Protein AF-A0A0R2CEN4-F1 (afdb_monomer)

Mean predicted aligned error: 5.45 Å

Radius of gyration: 13.84 Å; Cα contacts (8 Å, |Δi|>4): 148; chains: 1; bounding box: 32×33×38 Å

pLDDT: mean 87.41, std 13.91, range [38.78, 97.75]

Organism: NCBI:txid1133569

Sequence (102 aa):
MMKENQPPQLLVCLSNSASNRQTLRLAADLAAGRQAKLSGIYISQSSTLVNDPGLLANFRLAEDLGMKITILYGTDRVHLLSEYAKQKKITTLIYERGYLKG

Secondary structure (DSSP, 8-state):
-----PPPEEEEE--S-TTHHHHHHHHHHHHHHTT-EEEEEEEESSSSPP--HHHHHHHHHHHHTTPEEEEEE-S-HHHHHHHHHHHTT-SEEE--SS----

Structure (mmCIF, N/CA/C/O backbone):
data_AF-A0A0R2CEN4-F1
#
_entry.id   AF-A0A0R2CEN4-F1
#
loop_
_atom_site.group_PDB
_atom_site.id
_atom_site.type_symbol
_atom_site.label_atom_id
_atom_site.label_alt_id
_atom_site.label_comp_id
_atom_site.label_asym_id
_atom_site.label_entity_id
_atom_site.label_seq_id
_atom_site.pdbx_PDB_ins_code
_atom_site.Cartn_x
_atom_site.Cartn_y
_atom_site.Cartn_z
_atom_site.occupancy
_atom_site.B_iso_or_equiv
_atom_site.auth_seq_id
_atom_site.auth_comp_id
_atom_site.auth_asym_id
_atom_site.auth_atom_id
_atom_site.pdbx_PDB_model_num
ATOM 1 N N . MET A 1 1 ? -14.725 22.171 21.614 1.00 41.69 1 MET A N 1
ATOM 2 C CA . MET A 1 1 ? -14.774 21.579 20.259 1.00 41.69 1 MET A CA 1
ATOM 3 C C . MET A 1 1 ? -14.264 20.147 20.359 1.00 41.69 1 MET A C 1
ATOM 5 O O . MET A 1 1 ? -13.064 19.959 20.524 1.00 41.69 1 MET A O 1
ATOM 9 N N . MET A 1 2 ? -15.147 19.147 20.386 1.00 44.97 2 MET A N 1
ATOM 10 C CA . MET A 1 2 ? -14.716 17.746 20.426 1.00 44.97 2 MET A CA 1
ATOM 11 C C . MET A 1 2 ? -14.081 17.428 19.069 1.00 44.97 2 MET A C 1
ATOM 13 O O . MET A 1 2 ? -14.764 17.491 18.051 1.00 44.97 2 MET A O 1
ATOM 17 N N . LYS A 1 3 ? -12.764 17.189 19.027 1.00 54.84 3 LYS A N 1
ATOM 18 C CA . LYS A 1 3 ? -12.127 16.647 17.823 1.00 54.84 3 LYS A CA 1
ATOM 19 C C . LYS A 1 3 ? -12.750 15.278 17.606 1.00 54.84 3 LYS A C 1
ATOM 21 O O . LYS A 1 3 ? -12.554 14.390 18.429 1.00 54.84 3 LYS A O 1
ATOM 26 N N . GLU A 1 4 ? -13.526 15.140 16.541 1.00 56.59 4 GLU A N 1
ATOM 27 C CA . GLU A 1 4 ? -13.994 13.841 16.087 1.00 56.59 4 GLU A CA 1
ATOM 28 C C . GLU A 1 4 ? -12.770 12.935 15.942 1.00 56.59 4 GLU A C 1
ATOM 30 O O . GLU A 1 4 ? -11.847 13.234 15.176 1.00 56.59 4 GLU A O 1
ATOM 35 N N . ASN A 1 5 ? -12.702 11.905 16.785 1.00 69.62 5 ASN A N 1
ATOM 36 C CA . ASN A 1 5 ? -11.518 11.074 16.920 1.00 69.62 5 ASN A CA 1
ATOM 37 C C . ASN A 1 5 ? -11.499 10.094 15.743 1.00 69.62 5 ASN A C 1
ATOM 39 O O . ASN A 1 5 ? -11.967 8.963 15.841 1.00 69.62 5 ASN A O 1
ATOM 43 N N . GLN A 1 6 ? -11.055 10.583 14.585 1.00 77.69 6 GLN A N 1
ATOM 44 C CA . GLN A 1 6 ? -10.924 9.780 13.376 1.00 77.69 6 GLN A CA 1
ATOM 45 C C . GLN A 1 6 ? -9.992 8.592 13.659 1.00 77.69 6 GLN A C 1
ATOM 47 O O . GLN A 1 6 ? -8.961 8.778 14.313 1.00 77.69 6 GLN A O 1
ATOM 52 N N . PRO A 1 7 ? -10.318 7.382 13.171 1.00 86.06 7 PRO A N 1
ATOM 53 C CA . PRO A 1 7 ? -9.474 6.218 13.396 1.00 86.06 7 PRO A CA 1
ATOM 54 C C . PRO A 1 7 ? -8.077 6.465 12.809 1.00 86.06 7 PRO A C 1
ATOM 56 O O . PRO A 1 7 ? -7.975 7.084 11.736 1.00 86.06 7 PRO A O 1
ATOM 59 N N . PRO A 1 8 ? -7.006 5.973 13.463 1.00 92.19 8 PRO A N 1
ATOM 60 C CA . PRO A 1 8 ? -5.651 6.074 12.938 1.00 92.19 8 PRO A CA 1
ATOM 6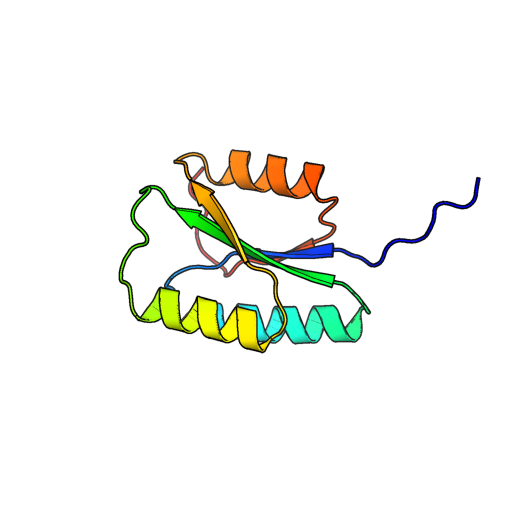1 C C . PRO A 1 8 ? -5.580 5.586 11.488 1.00 92.19 8 PRO A C 1
ATOM 63 O O . PRO A 1 8 ? -6.312 4.679 11.086 1.00 92.19 8 PRO A O 1
ATOM 66 N N . GLN A 1 9 ? -4.717 6.207 10.693 1.00 94.38 9 GLN A N 1
ATOM 67 C CA . GLN A 1 9 ? -4.543 5.881 9.280 1.00 94.38 9 GLN A CA 1
ATOM 68 C C . GLN A 1 9 ? -3.160 5.263 9.088 1.00 94.38 9 GLN A C 1
ATOM 70 O O . GLN A 1 9 ? -2.139 5.940 9.237 1.00 94.38 9 GLN A O 1
ATOM 75 N N . LEU A 1 10 ? -3.126 3.977 8.762 1.00 95.06 10 LEU A N 1
ATOM 76 C CA . LEU A 1 10 ? -1.915 3.267 8.377 1.00 95.06 10 LEU A CA 1
ATOM 77 C C . LEU A 1 10 ? -1.788 3.282 6.853 1.00 95.06 10 LEU A C 1
ATOM 79 O O . LEU A 1 10 ? -2.755 3.054 6.119 1.00 95.06 10 LEU A O 1
ATOM 83 N N . LEU A 1 11 ? -0.573 3.540 6.385 1.00 96.12 11 LEU A N 1
ATOM 84 C CA . LEU A 1 11 ? -0.210 3.490 4.976 1.00 96.12 11 LEU A CA 1
ATOM 85 C C . LEU A 1 11 ? 0.902 2.467 4.789 1.00 96.12 11 LEU A C 1
ATOM 87 O O . LEU A 1 11 ? 1.932 2.575 5.451 1.00 96.12 11 LEU A O 1
ATOM 91 N N . VAL A 1 12 ? 0.719 1.508 3.886 1.00 95.38 12 VAL A N 1
ATOM 92 C CA . VAL A 1 12 ? 1.759 0.542 3.524 1.00 95.38 12 VAL A CA 1
ATOM 93 C C . VAL A 1 12 ? 2.283 0.813 2.118 1.00 95.38 12 VAL A C 1
ATOM 95 O O . VAL A 1 12 ? 1.510 1.016 1.182 1.00 95.38 12 VAL A O 1
ATOM 98 N N . CYS A 1 13 ? 3.604 0.826 1.963 1.00 94.06 13 CYS A N 1
ATOM 99 C CA . CYS A 1 13 ? 4.248 0.924 0.658 1.00 94.06 13 CYS A CA 1
ATOM 100 C C . CYS A 1 13 ? 4.213 -0.434 -0.048 1.00 94.06 13 CYS A C 1
ATOM 102 O O . CYS A 1 13 ? 4.685 -1.426 0.507 1.00 94.06 13 CYS A O 1
ATOM 104 N N . LEU A 1 14 ? 3.707 -0.471 -1.278 1.00 93.69 14 LEU A N 1
ATOM 105 C CA . LEU A 1 14 ? 3.763 -1.641 -2.146 1.00 93.69 14 LEU A CA 1
ATOM 106 C C . LEU A 1 14 ? 5.031 -1.608 -3.000 1.00 93.69 14 LEU A C 1
ATOM 108 O O . LEU A 1 14 ? 5.505 -0.548 -3.423 1.00 93.69 14 LEU A O 1
ATOM 112 N N . SER A 1 15 ? 5.565 -2.791 -3.273 1.00 91.56 15 SER A N 1
ATOM 113 C CA . SER A 1 15 ? 6.697 -3.008 -4.171 1.00 91.56 15 SER A CA 1
ATOM 114 C C . SER A 1 15 ? 6.549 -4.364 -4.863 1.00 91.56 15 SER A C 1
ATOM 116 O O . SER A 1 15 ? 5.645 -5.132 -4.542 1.00 91.56 15 SER A O 1
ATOM 118 N N . ASN A 1 16 ? 7.431 -4.682 -5.810 1.00 90.12 16 ASN A N 1
ATOM 119 C CA . ASN A 1 16 ? 7.507 -6.022 -6.396 1.00 90.12 16 ASN A CA 1
ATOM 120 C C . ASN A 1 16 ? 8.286 -7.021 -5.517 1.00 90.12 16 ASN A C 1
ATOM 122 O O . ASN A 1 16 ? 8.461 -8.178 -5.899 1.00 90.12 16 ASN A O 1
ATOM 126 N N . SER A 1 17 ? 8.752 -6.606 -4.333 1.00 90.12 17 SER A N 1
ATOM 127 C CA . SER A 1 17 ? 9.510 -7.479 -3.443 1.00 90.12 17 SER A CA 1
ATOM 128 C C . SER A 1 17 ? 8.648 -8.629 -2.923 1.00 90.12 17 SER A C 1
ATOM 130 O O . SER A 1 17 ? 7.517 -8.441 -2.469 1.00 90.12 17 SER A O 1
ATOM 132 N N . ALA A 1 18 ? 9.220 -9.834 -2.890 1.00 88.12 18 ALA A N 1
ATOM 133 C CA . ALA A 1 18 ? 8.583 -10.987 -2.262 1.00 88.12 18 ALA A CA 1
ATOM 134 C C . ALA A 1 18 ? 8.345 -10.777 -0.755 1.00 88.12 18 ALA A C 1
ATOM 136 O O . ALA A 1 18 ? 7.355 -11.283 -0.220 1.00 88.12 18 ALA A O 1
ATOM 137 N N . SER A 1 19 ? 9.214 -10.010 -0.082 1.00 90.12 19 SER A N 1
ATOM 138 C CA . SER A 1 19 ? 9.066 -9.685 1.343 1.00 90.12 19 SER A CA 1
ATOM 139 C C . SER A 1 19 ? 7.897 -8.736 1.618 1.00 90.12 19 SER A C 1
ATOM 141 O O . SER A 1 19 ? 7.339 -8.780 2.716 1.00 90.12 19 SER A O 1
ATOM 143 N N . ASN A 1 20 ? 7.455 -7.957 0.620 1.00 93.44 20 ASN A N 1
ATOM 144 C CA . ASN A 1 20 ? 6.323 -7.044 0.765 1.00 93.44 20 ASN A CA 1
ATOM 145 C C . ASN A 1 20 ? 5.047 -7.800 1.160 1.00 93.44 20 ASN A C 1
ATOM 147 O O . ASN A 1 20 ? 4.286 -7.312 1.986 1.00 93.44 20 ASN A O 1
ATOM 151 N N . ARG A 1 21 ? 4.860 -9.053 0.710 1.00 94.25 21 ARG A N 1
ATOM 152 C CA . ARG A 1 21 ? 3.731 -9.903 1.144 1.00 94.25 21 ARG A CA 1
ATOM 153 C C . ARG A 1 21 ? 3.650 -10.072 2.656 1.00 94.25 21 ARG A C 1
ATOM 155 O O . ARG A 1 21 ? 2.556 -10.056 3.215 1.00 94.25 21 ARG A O 1
ATOM 162 N N . GLN A 1 22 ? 4.791 -10.264 3.316 1.00 93.62 22 GLN A N 1
ATOM 163 C CA . GLN A 1 22 ? 4.832 -10.395 4.769 1.00 93.62 22 GLN A CA 1
ATOM 164 C C . GLN A 1 22 ? 4.518 -9.051 5.432 1.00 93.62 22 GLN A C 1
ATOM 166 O O . GLN A 1 22 ? 3.730 -9.004 6.372 1.00 93.62 22 GLN A O 1
ATOM 171 N N . THR A 1 23 ? 5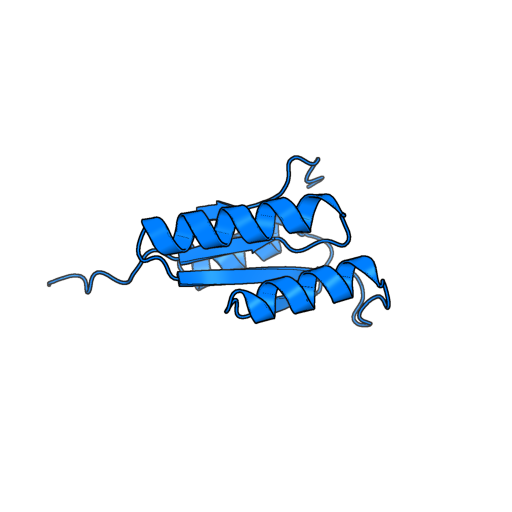.066 -7.956 4.902 1.00 95.12 23 THR A N 1
ATOM 172 C CA . THR A 1 23 ? 4.769 -6.596 5.365 1.00 95.12 23 THR A CA 1
ATOM 173 C C . THR A 1 23 ? 3.282 -6.249 5.238 1.00 95.12 23 THR A C 1
ATOM 175 O O . THR A 1 23 ? 2.724 -5.691 6.178 1.00 95.12 23 THR A O 1
ATOM 178 N N . LEU A 1 24 ? 2.620 -6.624 4.138 1.00 96.38 24 LEU A N 1
ATOM 179 C CA . LEU A 1 24 ? 1.183 -6.410 3.925 1.00 96.38 24 LEU A CA 1
ATOM 180 C C . LEU A 1 24 ? 0.335 -7.130 4.981 1.00 96.38 24 LEU A C 1
ATOM 182 O O . LEU A 1 24 ? -0.559 -6.522 5.566 1.00 96.38 24 LEU A O 1
ATOM 186 N N . ARG A 1 25 ? 0.645 -8.401 5.270 1.00 96.44 25 ARG A N 1
ATOM 187 C CA . ARG A 1 25 ? -0.070 -9.189 6.291 1.00 96.44 25 ARG A CA 1
ATOM 188 C C . ARG A 1 25 ? 0.116 -8.603 7.689 1.00 96.44 25 ARG A C 1
ATOM 190 O O . ARG A 1 25 ? -0.864 -8.339 8.371 1.00 96.44 25 ARG A O 1
ATOM 197 N N . LEU A 1 26 ? 1.357 -8.290 8.065 1.00 95.50 26 LEU A N 1
ATOM 198 C CA . LEU A 1 26 ? 1.655 -7.667 9.358 1.00 95.50 26 LEU A CA 1
ATOM 199 C C . LEU A 1 26 ? 0.989 -6.293 9.511 1.00 95.50 26 LEU A C 1
ATOM 201 O O . LEU A 1 26 ? 0.546 -5.940 10.601 1.00 95.50 26 LEU A O 1
ATOM 205 N N . ALA A 1 27 ? 0.909 -5.509 8.433 1.00 95.50 27 ALA A N 1
ATOM 206 C CA . ALA A 1 27 ? 0.206 -4.232 8.438 1.00 95.50 27 ALA A CA 1
ATOM 207 C C . ALA A 1 27 ? -1.299 -4.411 8.676 1.00 95.50 27 ALA A C 1
ATOM 209 O O . ALA A 1 27 ? -1.882 -3.634 9.433 1.00 95.50 27 ALA A O 1
ATOM 210 N N . ALA A 1 28 ? -1.911 -5.433 8.068 1.00 96.81 28 ALA A N 1
ATOM 211 C CA . ALA A 1 28 ? -3.316 -5.776 8.277 1.00 96.81 28 ALA A CA 1
ATOM 212 C C . ALA A 1 28 ? -3.587 -6.195 9.726 1.00 96.81 28 ALA A C 1
ATOM 214 O O . ALA A 1 28 ? -4.485 -5.637 10.358 1.00 96.81 28 ALA A O 1
ATOM 215 N N . ASP A 1 29 ? -2.752 -7.071 10.287 1.00 95.88 29 ASP A N 1
ATOM 216 C CA . ASP A 1 29 ? -2.855 -7.495 11.688 1.00 95.88 29 ASP A CA 1
ATOM 217 C C . ASP A 1 29 ? -2.723 -6.298 12.644 1.00 95.88 29 ASP A C 1
ATOM 219 O O . ASP A 1 29 ? -3.506 -6.129 13.583 1.0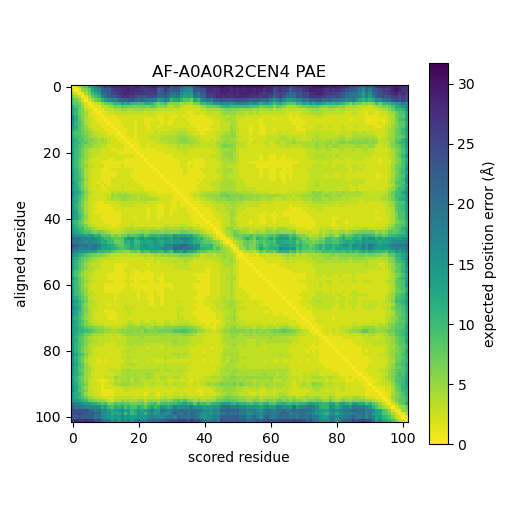0 95.88 29 ASP A O 1
ATOM 223 N N . LEU A 1 30 ? -1.764 -5.407 12.368 1.00 94.06 30 LEU A N 1
ATOM 224 C CA . LEU A 1 30 ? -1.544 -4.191 13.147 1.00 94.06 30 LEU A CA 1
ATOM 225 C C . LEU A 1 30 ? -2.733 -3.228 13.074 1.00 94.06 30 LEU A C 1
ATOM 227 O O . LEU A 1 30 ? -3.095 -2.617 14.082 1.00 94.06 30 LEU A O 1
ATOM 231 N N . ALA A 1 31 ? -3.319 -3.062 11.888 1.00 95.31 31 ALA A N 1
ATOM 232 C CA . ALA A 1 31 ? -4.474 -2.201 11.689 1.00 95.31 31 ALA A CA 1
ATOM 233 C C . ALA A 1 31 ? -5.705 -2.748 12.416 1.00 95.31 31 ALA A C 1
ATOM 235 O O . ALA A 1 31 ? -6.369 -1.993 13.129 1.00 95.31 31 ALA A O 1
ATOM 236 N N . ALA A 1 32 ? -5.949 -4.058 12.318 1.00 94.31 32 ALA A N 1
ATOM 237 C CA . ALA A 1 32 ? -7.037 -4.738 13.011 1.00 94.31 32 ALA A CA 1
ATOM 238 C C . ALA A 1 32 ? -6.921 -4.580 14.535 1.00 94.31 32 ALA A C 1
ATOM 240 O O . ALA A 1 32 ? -7.864 -4.124 15.182 1.00 94.31 32 ALA A O 1
ATOM 241 N N . GLY A 1 33 ? -5.739 -4.842 15.105 1.00 94.75 33 GLY A N 1
ATOM 242 C CA . GLY A 1 33 ? -5.497 -4.694 16.546 1.00 94.75 33 GLY A CA 1
ATOM 243 C C . GLY A 1 33 ? -5.616 -3.255 17.068 1.00 94.75 33 GLY A C 1
ATOM 244 O O . GLY A 1 33 ? -5.822 -3.050 18.261 1.00 94.75 33 GLY A O 1
ATOM 245 N N . ARG A 1 34 ? -5.507 -2.249 16.190 1.00 90.25 34 ARG A N 1
ATOM 246 C CA . ARG A 1 34 ? -5.598 -0.816 16.532 1.00 90.25 34 ARG A CA 1
ATOM 247 C C . ARG A 1 34 ? -6.908 -0.155 16.114 1.00 90.25 34 ARG A C 1
ATOM 249 O O . ARG A 1 34 ? -7.038 1.053 16.299 1.00 90.25 34 ARG A O 1
ATOM 256 N N . GLN A 1 35 ? -7.842 -0.905 15.523 1.00 92.56 35 GLN A N 1
ATOM 257 C CA . GLN A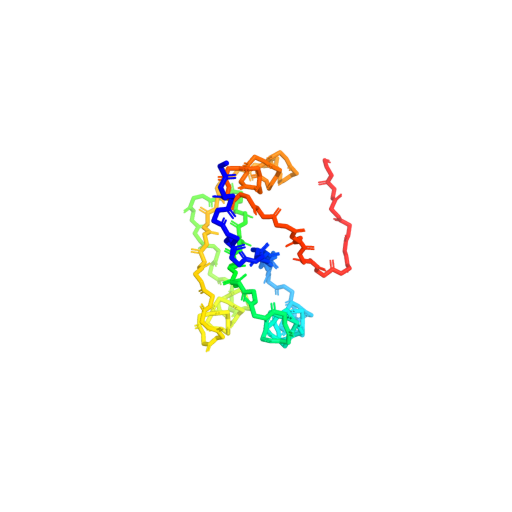 1 35 ? -9.052 -0.355 14.893 1.00 92.56 35 GLN A CA 1
ATOM 258 C C . GLN A 1 35 ? -8.724 0.793 13.917 1.00 92.56 35 GLN A C 1
ATOM 260 O O . GLN A 1 35 ? -9.430 1.798 13.819 1.00 92.56 35 GLN A O 1
ATOM 265 N N . ALA A 1 36 ? -7.594 0.665 13.224 1.00 93.50 36 ALA A N 1
ATOM 266 C CA . ALA A 1 36 ? -7.090 1.663 12.301 1.00 93.50 36 ALA A CA 1
ATOM 267 C C . ALA A 1 36 ? -7.550 1.355 10.874 1.00 93.50 36 ALA A C 1
ATOM 269 O O . ALA A 1 36 ? -7.732 0.195 10.502 1.00 93.50 36 ALA A O 1
ATOM 270 N N . LYS A 1 37 ? -7.680 2.388 10.039 1.00 95.00 37 LYS A N 1
ATOM 271 C CA . LYS A 1 37 ? -7.836 2.175 8.596 1.00 95.00 37 LYS A CA 1
ATOM 272 C C . LYS A 1 37 ? -6.475 1.867 7.993 1.00 95.00 37 LYS A C 1
ATOM 274 O O . LYS A 1 37 ? -5.484 2.502 8.352 1.00 95.00 37 LYS A O 1
ATOM 279 N N . LEU A 1 38 ? -6.446 0.937 7.049 1.00 96.31 38 LEU A N 1
ATOM 280 C CA . LEU A 1 38 ? -5.247 0.563 6.315 1.00 96.31 38 LEU A CA 1
ATOM 281 C C . LEU A 1 38 ? -5.423 0.865 4.829 1.00 96.31 38 LEU A C 1
ATOM 283 O O . LEU A 1 38 ? -6.458 0.567 4.235 1.00 96.31 38 LEU A O 1
ATOM 287 N N . SER A 1 39 ? -4.406 1.473 4.230 1.00 96.94 39 SER A N 1
ATOM 288 C CA . SER A 1 39 ? -4.368 1.786 2.802 1.00 96.94 39 SER A CA 1
ATOM 289 C C . SER A 1 39 ? -3.001 1.468 2.212 1.00 96.94 39 SER A C 1
ATOM 291 O O . SER A 1 39 ? -1.997 1.441 2.926 1.00 96.94 39 SER A O 1
ATOM 293 N N . GLY A 1 40 ? -2.975 1.223 0.906 1.00 96.56 40 GLY A N 1
ATOM 294 C CA . GLY A 1 40 ? -1.773 0.912 0.148 1.00 96.56 40 GLY A CA 1
ATOM 295 C C . GLY A 1 40 ? -1.335 2.079 -0.732 1.00 96.56 40 GLY A C 1
ATOM 296 O O . GLY A 1 40 ? -2.172 2.802 -1.273 1.00 96.56 40 GLY A O 1
ATOM 297 N N . ILE A 1 41 ? -0.028 2.250 -0.917 1.00 96.00 41 ILE A N 1
ATOM 298 C CA . ILE A 1 41 ? 0.538 3.183 -1.894 1.00 96.00 41 ILE A CA 1
ATOM 299 C C . ILE A 1 41 ? 1.628 2.534 -2.741 1.00 96.00 41 ILE A C 1
ATOM 301 O O . ILE A 1 41 ? 2.533 1.886 -2.222 1.00 96.00 41 ILE A O 1
ATOM 305 N N . TYR A 1 42 ? 1.580 2.765 -4.047 1.00 93.81 42 TYR A N 1
ATOM 306 C CA . TYR A 1 42 ? 2.659 2.449 -4.976 1.00 93.81 42 TYR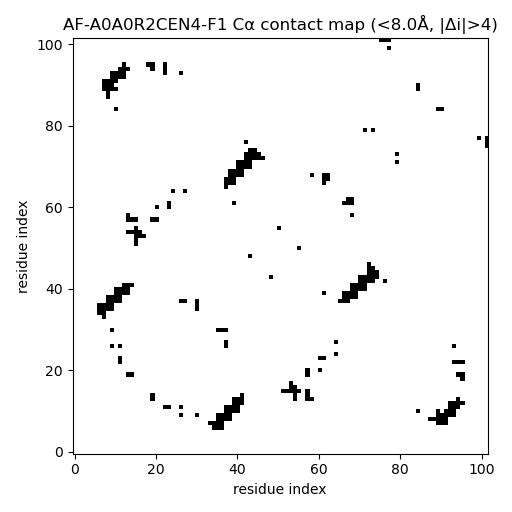 A CA 1
ATOM 307 C C . TYR A 1 42 ? 3.123 3.728 -5.672 1.00 93.81 42 TYR A C 1
ATOM 309 O O . TYR A 1 42 ? 2.304 4.538 -6.098 1.00 93.81 42 TYR A O 1
ATOM 317 N N . ILE A 1 43 ? 4.438 3.913 -5.787 1.00 91.94 43 ILE A N 1
ATOM 318 C CA . ILE A 1 43 ? 5.029 5.033 -6.527 1.00 91.94 43 ILE A CA 1
ATOM 319 C C . ILE A 1 43 ? 5.742 4.452 -7.742 1.00 91.94 43 ILE A C 1
ATOM 321 O O . ILE A 1 43 ? 6.744 3.746 -7.585 1.00 91.94 43 ILE A O 1
ATOM 325 N N . SER A 1 44 ? 5.209 4.748 -8.925 1.00 89.44 44 SER A N 1
ATOM 326 C CA . SER A 1 44 ? 5.746 4.331 -10.216 1.00 89.44 44 SER A CA 1
ATOM 327 C C . SER A 1 44 ? 6.565 5.451 -10.851 1.00 89.44 44 SER A C 1
ATOM 329 O O . SER A 1 44 ? 6.161 6.610 -10.840 1.00 89.44 44 SER A O 1
ATOM 331 N N . GLN A 1 45 ? 7.693 5.111 -11.469 1.00 86.25 45 GLN A N 1
ATOM 332 C CA . GLN A 1 45 ? 8.458 6.056 -12.295 1.00 86.25 45 GLN A CA 1
ATOM 333 C C . GLN A 1 45 ? 7.960 6.107 -13.747 1.00 86.25 45 GLN A C 1
ATOM 335 O O . GLN A 1 45 ? 8.317 7.022 -14.480 1.00 86.25 45 GLN A O 1
ATOM 340 N N . SER A 1 46 ? 7.125 5.146 -14.156 1.00 81.94 46 SER A N 1
ATOM 341 C CA . SER A 1 46 ? 6.507 5.105 -15.483 1.00 81.94 46 SER A CA 1
ATOM 342 C C . SER A 1 46 ? 4.990 5.218 -15.382 1.00 81.94 46 SER A C 1
ATOM 344 O O . SER A 1 46 ? 4.382 4.654 -14.470 1.00 81.94 46 SER A O 1
ATOM 346 N N . SER A 1 47 ? 4.373 5.906 -16.343 1.00 71.69 47 SER A N 1
ATOM 347 C CA . SER A 1 47 ? 2.916 5.933 -16.522 1.00 71.69 47 SER A CA 1
ATOM 348 C C . SER A 1 47 ? 2.350 4.570 -16.925 1.00 71.69 47 SER A C 1
ATOM 350 O O . SER A 1 47 ? 1.172 4.299 -16.704 1.00 71.69 47 SER A O 1
ATOM 352 N N . THR A 1 48 ? 3.184 3.686 -17.477 1.00 71.19 48 THR A N 1
ATOM 353 C CA . THR A 1 48 ? 2.819 2.292 -17.721 1.00 71.19 48 THR A CA 1
ATOM 354 C C . THR A 1 48 ? 3.047 1.486 -16.453 1.00 71.19 48 THR A C 1
ATOM 356 O O . THR A 1 48 ? 4.182 1.385 -15.977 1.00 71.19 48 THR A O 1
ATOM 359 N N . LEU A 1 49 ? 1.985 0.870 -15.930 1.00 66.38 49 LEU A N 1
ATOM 360 C CA . LEU A 1 49 ? 2.130 -0.140 -14.889 1.00 66.38 49 LEU A CA 1
ATOM 361 C C . LEU A 1 49 ? 3.057 -1.238 -15.401 1.00 66.38 49 LEU A C 1
ATOM 363 O O . LEU A 1 49 ? 2.805 -1.844 -16.443 1.00 66.38 49 LEU A O 1
ATOM 367 N N . VAL A 1 50 ? 4.156 -1.454 -14.682 1.00 71.00 50 VAL A N 1
ATOM 368 C CA . VAL A 1 50 ? 5.079 -2.541 -14.988 1.00 71.00 50 VAL A CA 1
ATOM 369 C C . VAL A 1 50 ? 4.284 -3.837 -14.863 1.00 71.00 50 VAL A C 1
ATOM 371 O O . VAL A 1 50 ? 3.695 -4.098 -13.814 1.00 71.00 50 VAL A O 1
ATOM 374 N N . ASN A 1 51 ? 4.255 -4.641 -15.928 1.00 79.81 51 ASN A N 1
ATOM 375 C CA . ASN A 1 51 ? 3.642 -5.970 -15.920 1.00 79.81 51 ASN A CA 1
ATOM 376 C C . ASN A 1 51 ? 4.545 -6.962 -15.164 1.00 79.81 51 ASN A C 1
ATOM 378 O O . ASN A 1 51 ? 5.037 -7.936 -15.727 1.00 79.81 51 ASN A O 1
ATOM 382 N N . ASP A 1 52 ? 4.836 -6.642 -13.905 1.00 88.81 52 ASP A N 1
ATOM 383 C CA . ASP A 1 52 ? 5.622 -7.449 -12.982 1.00 88.81 52 ASP A CA 1
ATOM 384 C C . ASP A 1 52 ? 4.653 -8.363 -12.212 1.00 88.81 52 ASP A C 1
ATOM 386 O O . ASP A 1 52 ? 3.819 -7.870 -11.441 1.00 88.81 52 ASP A O 1
ATOM 390 N N . PRO A 1 53 ? 4.721 -9.694 -12.403 1.00 90.38 53 PRO A N 1
ATOM 391 C CA . PRO A 1 53 ? 3.813 -10.623 -11.734 1.00 90.38 53 PRO A CA 1
ATOM 392 C C . PRO A 1 53 ? 3.884 -10.557 -10.203 1.00 90.38 53 PRO A C 1
ATOM 394 O O . PRO A 1 53 ? 2.878 -10.794 -9.534 1.00 90.38 53 PRO A O 1
ATOM 397 N N . GLY A 1 54 ? 5.049 -10.224 -9.639 1.00 91.50 54 GLY A N 1
ATOM 398 C CA . GLY A 1 54 ? 5.240 -10.062 -8.199 1.00 91.50 54 GLY A CA 1
ATOM 399 C C . GLY A 1 54 ? 4.520 -8.827 -7.667 1.00 91.50 54 GLY A C 1
ATOM 400 O O . GLY A 1 54 ? 3.819 -8.912 -6.658 1.00 91.50 54 GLY A O 1
ATOM 401 N N . LEU A 1 55 ? 4.615 -7.703 -8.380 1.00 92.69 55 LEU A N 1
ATOM 402 C CA . LEU A 1 55 ? 3.870 -6.484 -8.060 1.00 92.69 55 LEU A CA 1
ATOM 403 C C . LEU A 1 55 ? 2.358 -6.716 -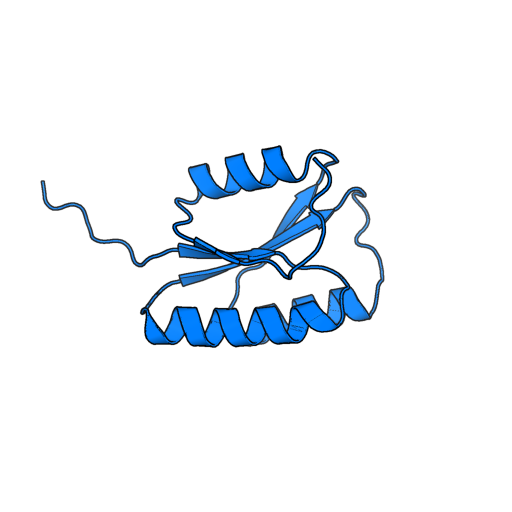8.134 1.00 92.69 55 LEU A C 1
ATOM 405 O O . LEU A 1 55 ? 1.638 -6.350 -7.206 1.00 92.69 55 LEU A O 1
ATOM 409 N N . LEU A 1 56 ? 1.880 -7.366 -9.200 1.00 93.56 56 LEU A N 1
ATOM 410 C CA . LEU A 1 56 ? 0.459 -7.685 -9.370 1.00 93.56 56 LEU A CA 1
ATOM 411 C C . LEU A 1 56 ? -0.055 -8.619 -8.269 1.00 93.56 56 LEU A C 1
ATOM 413 O O . LEU A 1 56 ? -1.160 -8.425 -7.766 1.00 93.56 56 LEU A O 1
ATOM 417 N N . ALA A 1 57 ? 0.742 -9.608 -7.857 1.00 95.19 57 ALA A N 1
ATOM 418 C CA . ALA A 1 57 ? 0.399 -10.476 -6.734 1.00 95.19 57 ALA A CA 1
ATOM 419 C C . ALA A 1 57 ? 0.300 -9.694 -5.413 1.00 95.19 57 ALA A C 1
ATOM 421 O O . ALA A 1 57 ? -0.603 -9.946 -4.617 1.00 95.19 57 ALA A O 1
ATOM 422 N N . ASN A 1 58 ? 1.191 -8.725 -5.192 1.00 95.56 58 ASN A N 1
ATOM 423 C CA . ASN A 1 58 ? 1.157 -7.871 -4.005 1.00 95.56 58 ASN A CA 1
ATOM 424 C C . ASN A 1 58 ? -0.033 -6.897 -4.028 1.00 95.56 58 ASN A C 1
ATOM 426 O O . ASN A 1 58 ? -0.630 -6.657 -2.982 1.00 95.56 58 ASN A O 1
ATOM 430 N N . PHE A 1 59 ? -0.421 -6.383 -5.200 1.00 95.75 59 PHE A N 1
ATOM 431 C CA . PHE A 1 59 ? -1.624 -5.556 -5.358 1.00 95.75 59 PHE A CA 1
ATOM 432 C C . PHE A 1 59 ? -2.881 -6.349 -5.011 1.00 95.75 59 PHE A C 1
ATOM 434 O O . PHE A 1 59 ? -3.637 -5.928 -4.142 1.00 95.75 59 PHE A O 1
ATOM 441 N N . ARG A 1 60 ? -3.041 -7.539 -5.603 1.00 96.62 60 ARG A N 1
ATOM 442 C CA . ARG A 1 60 ? -4.166 -8.435 -5.298 1.00 96.62 60 ARG A CA 1
ATOM 443 C C . ARG A 1 60 ? -4.243 -8.757 -3.810 1.00 96.62 60 ARG A C 1
ATOM 445 O O . ARG A 1 60 ? -5.294 -8.617 -3.207 1.00 96.62 60 ARG A O 1
ATOM 452 N N . LEU A 1 61 ? -3.110 -9.101 -3.192 1.00 97.62 61 LEU A N 1
ATOM 453 C CA . LEU A 1 61 ? -3.070 -9.374 -1.757 1.00 97.62 61 LEU A CA 1
ATOM 454 C C . LEU A 1 61 ? -3.486 -8.156 -0.918 1.00 97.62 61 LEU A C 1
ATOM 456 O O . LEU A 1 61 ? -4.170 -8.316 0.086 1.00 97.62 61 LEU A O 1
ATOM 460 N N . ALA A 1 62 ? -3.064 -6.947 -1.284 1.00 97.38 62 ALA A N 1
ATOM 461 C CA . ALA A 1 62 ? -3.467 -5.744 -0.563 1.00 97.38 62 ALA A CA 1
ATOM 462 C C . ALA A 1 62 ? -4.975 -5.468 -0.708 1.00 97.38 62 ALA A C 1
ATOM 464 O O . ALA A 1 62 ? -5.620 -5.115 0.278 1.00 97.38 62 ALA A O 1
ATOM 465 N N . GLU A 1 63 ? -5.546 -5.677 -1.895 1.00 97.06 63 GLU A N 1
ATOM 466 C CA . GLU A 1 63 ? -6.993 -5.579 -2.129 1.00 97.06 63 GLU A CA 1
ATOM 467 C C . GLU A 1 63 ? -7.773 -6.623 -1.318 1.00 97.06 63 GLU A C 1
ATOM 469 O O . GLU A 1 63 ? -8.740 -6.263 -0.646 1.00 97.06 63 GLU A O 1
ATOM 474 N N . ASP A 1 64 ? -7.309 -7.876 -1.288 1.00 97.75 64 ASP A N 1
ATOM 475 C CA . ASP A 1 64 ? -7.901 -8.963 -0.490 1.00 97.75 64 ASP A CA 1
ATOM 476 C C . ASP A 1 64 ? -7.881 -8.655 1.018 1.00 97.75 64 ASP A C 1
ATOM 478 O O . ASP A 1 64 ? -8.762 -9.074 1.767 1.00 97.75 64 ASP A O 1
ATOM 482 N N . LEU A 1 65 ? -6.886 -7.888 1.474 1.00 96.88 65 LEU A N 1
ATOM 483 C CA . LEU A 1 65 ? -6.777 -7.394 2.851 1.00 96.88 65 LEU A CA 1
ATOM 484 C C . LEU A 1 65 ? -7.615 -6.124 3.102 1.00 96.88 65 LEU A C 1
ATOM 486 O O . LEU A 1 65 ? -7.518 -5.522 4.172 1.00 96.88 65 LEU A O 1
ATOM 490 N N . GLY A 1 66 ? -8.428 -5.697 2.132 1.00 95.81 66 GLY A N 1
ATOM 491 C CA . GLY A 1 66 ? -9.324 -4.545 2.233 1.00 95.81 66 GLY A CA 1
ATOM 492 C C . GLY A 1 66 ? -8.635 -3.190 2.062 1.00 95.81 66 GLY A C 1
ATOM 493 O O . GLY A 1 66 ? -9.215 -2.156 2.406 1.00 95.81 66 GLY A O 1
ATOM 494 N N . MET A 1 67 ? -7.401 -3.156 1.552 1.00 96.88 67 MET A N 1
ATOM 495 C CA . MET A 1 67 ? -6.671 -1.907 1.356 1.00 96.88 67 MET A CA 1
ATOM 496 C C . MET A 1 67 ? -7.127 -1.211 0.075 1.00 96.88 67 MET A C 1
ATOM 498 O O . MET A 1 67 ? -7.109 -1.785 -1.011 1.00 96.88 67 MET A O 1
ATOM 502 N N . LYS A 1 68 ? -7.426 0.088 0.168 1.00 95.56 68 LYS A N 1
ATOM 503 C CA . LYS A 1 68 ? -7.495 0.941 -1.024 1.00 95.56 68 LYS A CA 1
ATOM 504 C C . LYS A 1 68 ? -6.077 1.266 -1.490 1.00 95.56 68 LYS A C 1
ATOM 506 O O . LYS A 1 68 ? -5.313 1.852 -0.720 1.00 95.56 68 LYS A O 1
ATOM 511 N N . ILE A 1 69 ? -5.750 0.925 -2.734 1.00 95.19 69 ILE A N 1
ATOM 512 C CA . ILE A 1 69 ? -4.442 1.207 -3.336 1.00 95.19 69 ILE A CA 1
ATOM 513 C C . ILE A 1 69 ? -4.476 2.563 -4.047 1.00 95.19 69 ILE A C 1
ATOM 515 O O . ILE A 1 69 ? -5.336 2.819 -4.890 1.00 95.19 69 ILE A O 1
ATOM 519 N N . THR A 1 70 ? -3.515 3.426 -3.725 1.00 95.31 70 THR A N 1
ATOM 520 C CA . THR A 1 70 ? -3.227 4.655 -4.471 1.00 95.31 70 THR A CA 1
ATOM 521 C C . THR A 1 70 ? -1.941 4.476 -5.268 1.00 95.31 70 THR A C 1
ATOM 523 O O . THR A 1 70 ? -0.924 4.047 -4.726 1.00 95.31 70 THR A O 1
ATOM 526 N N . ILE A 1 71 ? -1.964 4.859 -6.542 1.00 93.12 71 ILE A N 1
ATOM 527 C CA . ILE A 1 71 ? -0.781 4.860 -7.403 1.00 93.12 71 ILE A CA 1
ATOM 528 C C . ILE A 1 71 ? -0.389 6.311 -7.663 1.00 93.12 71 ILE A C 1
ATOM 530 O O . ILE A 1 71 ? -1.196 7.088 -8.173 1.00 93.12 71 ILE A O 1
ATOM 534 N N . LEU A 1 72 ? 0.834 6.678 -7.289 1.00 92.88 72 LEU A N 1
ATOM 535 C CA . LEU A 1 72 ? 1.442 7.963 -7.623 1.00 92.88 72 LEU A CA 1
ATOM 536 C C . LEU A 1 72 ? 2.515 7.761 -8.689 1.00 92.88 72 LEU A C 1
ATOM 538 O O . LEU A 1 72 ? 3.150 6.707 -8.753 1.00 92.88 72 LEU A O 1
ATOM 542 N N . TYR A 1 73 ? 2.739 8.793 -9.494 1.00 91.19 73 TYR A N 1
ATOM 543 C CA . TYR A 1 73 ? 3.745 8.785 -10.547 1.00 91.19 73 TYR A CA 1
ATOM 544 C C . TYR A 1 73 ? 4.809 9.840 -10.262 1.00 91.19 73 TYR A C 1
ATOM 546 O O . TYR A 1 73 ? 4.477 10.995 -9.999 1.00 91.19 73 TYR A O 1
ATOM 554 N N . GLY A 1 74 ? 6.079 9.447 -10.314 1.00 88.88 74 GLY A N 1
ATOM 555 C CA . GLY A 1 74 ? 7.210 10.358 -10.179 1.00 88.88 74 GLY A CA 1
ATOM 556 C C . GLY A 1 74 ? 8.472 9.695 -9.637 1.00 88.88 74 GLY A C 1
ATOM 557 O O . GLY A 1 74 ? 8.491 8.522 -9.257 1.00 88.88 74 GLY A O 1
ATOM 558 N N . THR A 1 75 ? 9.552 10.467 -9.634 1.00 86.38 75 THR A N 1
ATOM 559 C CA . THR A 1 75 ? 10.898 10.007 -9.276 1.00 86.38 75 THR A CA 1
ATOM 560 C C . THR A 1 75 ? 11.247 10.283 -7.817 1.00 86.38 75 THR A C 1
ATOM 562 O O . THR A 1 75 ? 11.906 9.452 -7.195 1.00 86.38 75 THR A O 1
ATOM 565 N N . ASP A 1 76 ? 10.750 11.385 -7.246 1.00 89.88 76 ASP A N 1
ATOM 566 C CA . ASP A 1 76 ? 10.971 11.750 -5.844 1.00 89.88 76 ASP A CA 1
ATOM 567 C C . ASP A 1 76 ? 9.976 11.032 -4.919 1.00 89.88 76 ASP A C 1
ATOM 569 O O . ASP A 1 76 ? 8.893 11.521 -4.576 1.00 89.88 76 ASP A O 1
ATOM 573 N N . ARG A 1 77 ? 10.346 9.809 -4.535 1.00 87.69 77 ARG A N 1
ATOM 574 C CA . ARG A 1 77 ? 9.511 8.933 -3.706 1.00 87.69 77 ARG A CA 1
ATOM 575 C C . ARG A 1 77 ? 9.269 9.512 -2.316 1.00 87.69 77 ARG A C 1
ATOM 577 O O . ARG A 1 77 ? 8.174 9.349 -1.783 1.00 87.69 77 ARG A O 1
ATOM 584 N N . VAL A 1 78 ? 10.280 10.148 -1.723 1.00 88.44 78 VAL A N 1
ATOM 585 C CA . VAL A 1 78 ? 10.206 10.673 -0.353 1.00 88.44 78 VAL A CA 1
ATOM 586 C C . VAL A 1 78 ? 9.264 11.867 -0.311 1.00 88.44 78 VAL A C 1
ATOM 588 O O . VAL A 1 78 ? 8.384 11.916 0.552 1.00 88.44 78 VAL A O 1
ATOM 591 N N . HIS A 1 79 ? 9.390 12.788 -1.266 1.00 91.75 79 HIS A N 1
ATOM 592 C CA . HIS A 1 79 ? 8.507 13.941 -1.367 1.00 91.75 79 HIS A CA 1
ATOM 593 C C . HIS A 1 79 ? 7.059 13.521 -1.620 1.00 91.75 79 HIS A C 1
ATOM 595 O O . HIS A 1 79 ? 6.171 13.904 -0.857 1.00 91.75 79 HIS A O 1
ATOM 601 N N . LEU A 1 80 ? 6.818 12.664 -2.619 1.00 92.81 80 LEU A N 1
ATOM 602 C CA . LEU A 1 80 ? 5.473 12.179 -2.944 1.00 92.81 80 LEU A CA 1
ATOM 603 C C . LEU A 1 80 ? 4.808 11.478 -1.755 1.00 92.81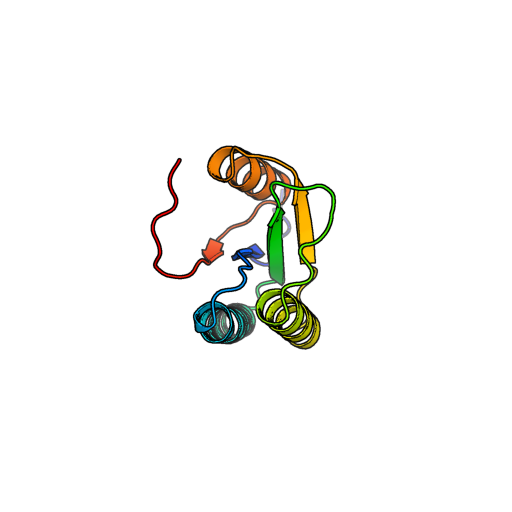 80 LEU A C 1
ATOM 605 O O . LEU A 1 80 ? 3.632 11.709 -1.470 1.00 92.81 80 LEU A O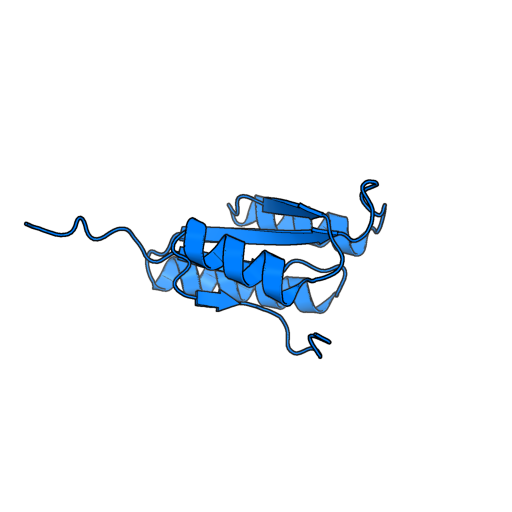 1
ATOM 609 N N . LEU A 1 81 ? 5.560 10.644 -1.035 1.00 91.62 81 LEU A N 1
ATOM 610 C CA . LEU A 1 81 ? 5.052 9.933 0.131 1.00 91.62 81 LEU A CA 1
ATOM 611 C C . LEU A 1 81 ? 4.759 10.875 1.300 1.00 91.62 81 LEU A C 1
ATOM 613 O O . LEU A 1 81 ? 3.733 10.725 1.960 1.00 91.62 81 LEU A O 1
ATOM 617 N N . SER A 1 82 ? 5.636 11.850 1.540 1.00 91.56 82 SER A N 1
ATOM 618 C CA . SER A 1 82 ? 5.473 12.860 2.589 1.00 91.56 82 SER A CA 1
ATOM 619 C C . SER A 1 82 ? 4.238 13.725 2.343 1.00 91.56 82 SER A C 1
ATOM 621 O O . SER A 1 82 ? 3.403 13.882 3.235 1.00 91.56 82 SER A O 1
ATOM 623 N N . GLU A 1 83 ? 4.064 14.223 1.120 1.00 94.25 83 GLU A N 1
ATOM 624 C CA . GLU A 1 83 ? 2.904 15.036 0.754 1.00 94.25 83 GLU A CA 1
ATOM 625 C C . GLU A 1 83 ? 1.607 14.235 0.838 1.00 94.25 83 GLU A C 1
ATOM 627 O O . GLU A 1 83 ? 0.636 14.682 1.455 1.00 94.25 83 GLU A O 1
ATOM 632 N N . TYR A 1 84 ? 1.607 13.004 0.324 1.00 94.25 84 TYR A N 1
ATOM 633 C CA . TYR A 1 84 ? 0.455 12.120 0.455 1.00 94.25 84 TYR A CA 1
ATOM 634 C C . TYR A 1 84 ? 0.112 11.842 1.926 1.00 94.25 84 TYR A C 1
ATOM 636 O O . TYR A 1 84 ? -1.053 11.935 2.322 1.00 94.25 84 TYR A O 1
ATOM 644 N N . ALA A 1 85 ? 1.117 11.547 2.755 1.00 92.38 85 ALA A N 1
ATOM 645 C CA . ALA A 1 85 ? 0.931 11.258 4.172 1.00 92.38 85 ALA A CA 1
ATOM 646 C C . ALA A 1 85 ? 0.315 12.444 4.925 1.00 92.38 85 ALA A C 1
ATOM 648 O O . ALA A 1 85 ? -0.644 12.259 5.680 1.00 92.38 85 ALA A O 1
ATOM 649 N N . LYS A 1 86 ? 0.801 13.665 4.673 1.00 92.69 86 LYS A N 1
ATOM 650 C CA . LYS A 1 86 ? 0.245 14.898 5.252 1.00 92.69 86 LYS A CA 1
ATOM 651 C C . LYS A 1 86 ? -1.202 15.115 4.820 1.00 92.69 86 LYS A C 1
ATOM 653 O O . LYS A 1 86 ? -2.073 15.305 5.668 1.00 92.69 86 LYS A O 1
ATOM 658 N N . GLN A 1 87 ? -1.478 15.039 3.517 1.00 93.38 87 GLN A N 1
ATOM 659 C CA . GLN A 1 87 ? -2.816 15.274 2.965 1.00 93.38 87 GLN A CA 1
ATOM 660 C C . GLN A 1 87 ? -3.846 14.264 3.478 1.00 93.38 87 GLN A C 1
ATOM 662 O O . GLN A 1 87 ? -4.989 14.626 3.764 1.00 93.38 87 GLN A O 1
ATOM 667 N N . LYS A 1 88 ? -3.455 12.993 3.610 1.00 92.00 88 LYS A N 1
ATOM 668 C CA . LYS A 1 88 ? -4.332 11.911 4.078 1.00 92.00 88 LYS A CA 1
ATOM 669 C C . 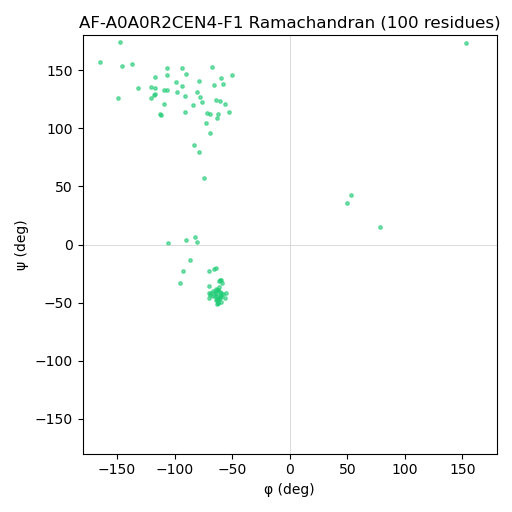LYS A 1 88 ? -4.314 11.709 5.591 1.00 92.00 88 LYS A C 1
ATOM 671 O O . LYS A 1 88 ? -5.001 10.812 6.072 1.00 92.00 88 LYS A O 1
ATOM 676 N N . LYS A 1 89 ? -3.588 12.549 6.341 1.00 92.94 89 LYS A N 1
ATOM 677 C CA . LYS A 1 89 ? -3.445 12.459 7.805 1.00 92.94 89 LYS A CA 1
ATOM 678 C C . LYS A 1 89 ? -2.985 11.063 8.251 1.00 92.94 89 LYS A C 1
ATOM 680 O O . LYS A 1 89 ? -3.507 10.503 9.213 1.00 92.94 89 LYS A O 1
ATOM 685 N N . ILE A 1 90 ? -2.027 10.498 7.519 1.00 93.56 90 ILE A N 1
ATOM 686 C CA . ILE A 1 90 ? -1.427 9.199 7.826 1.00 93.56 90 ILE A CA 1
ATOM 687 C C . ILE A 1 90 ? -0.687 9.296 9.157 1.00 93.56 90 ILE A C 1
ATOM 689 O O . ILE A 1 90 ? 0.190 10.137 9.332 1.00 93.56 90 ILE A O 1
ATOM 693 N N . THR A 1 91 ? -1.041 8.424 10.096 1.00 91.38 91 THR A N 1
ATOM 694 C CA . THR A 1 91 ? -0.446 8.377 11.438 1.00 91.38 91 THR A CA 1
ATOM 695 C C . THR A 1 91 ? 0.731 7.416 11.508 1.00 91.38 91 THR A C 1
ATOM 697 O O . THR A 1 91 ? 1.562 7.509 12.408 1.00 91.38 91 THR A O 1
ATOM 700 N N . THR A 1 92 ? 0.800 6.441 10.602 1.00 91.19 92 THR A N 1
ATOM 701 C CA . THR A 1 92 ? 1.878 5.449 10.580 1.00 91.19 92 THR A CA 1
ATOM 702 C C . THR A 1 92 ? 2.153 4.997 9.155 1.00 91.19 92 THR A C 1
ATOM 704 O O . THR A 1 92 ? 1.250 4.539 8.457 1.00 91.19 92 THR A O 1
ATOM 707 N N . LEU A 1 93 ? 3.416 5.101 8.747 1.00 91.94 93 LEU A N 1
ATOM 708 C CA . LEU A 1 93 ? 3.917 4.565 7.490 1.00 91.94 93 LEU A CA 1
ATOM 709 C C . LEU A 1 93 ? 4.594 3.213 7.738 1.00 91.94 93 LEU A C 1
ATOM 711 O O . LEU A 1 93 ? 5.437 3.093 8.626 1.00 91.94 93 LEU A O 1
ATOM 715 N N . ILE A 1 94 ? 4.247 2.215 6.935 1.00 90.56 94 ILE A N 1
ATOM 716 C CA . ILE A 1 94 ? 4.794 0.861 6.981 1.00 90.56 94 ILE A CA 1
ATOM 717 C C . ILE A 1 94 ? 5.486 0.579 5.650 1.00 90.56 94 ILE A C 1
ATOM 719 O O . ILE A 1 94 ? 4.916 0.756 4.576 1.00 90.56 94 ILE A O 1
ATOM 723 N N . TYR A 1 95 ? 6.729 0.127 5.717 1.00 88.75 95 TYR A N 1
ATOM 724 C CA . TYR A 1 95 ? 7.535 -0.231 4.558 1.00 88.75 95 TYR A CA 1
ATOM 725 C C . TYR A 1 95 ? 8.443 -1.407 4.930 1.00 88.75 95 TYR A C 1
ATOM 727 O O . TYR A 1 95 ? 8.759 -1.610 6.106 1.00 88.75 95 TYR A O 1
ATOM 735 N N . GLU A 1 96 ? 8.838 -2.222 3.952 1.00 82.88 96 GLU A N 1
ATOM 736 C CA . GLU A 1 96 ? 9.850 -3.250 4.200 1.00 82.88 96 GLU A CA 1
ATOM 737 C C . GLU A 1 96 ? 11.220 -2.630 4.494 1.00 82.88 96 GLU A C 1
ATOM 739 O O . GLU A 1 96 ? 11.548 -1.542 4.022 1.00 82.88 96 GLU A O 1
ATOM 744 N N . ARG A 1 97 ? 12.062 -3.342 5.251 1.00 71.50 97 ARG A N 1
ATOM 745 C CA . ARG A 1 97 ? 13.462 -2.942 5.422 1.00 71.50 97 ARG A CA 1
ATOM 746 C C . ARG A 1 97 ? 14.173 -2.998 4.067 1.00 71.50 97 ARG A C 1
ATOM 748 O O . ARG A 1 97 ? 14.443 -4.073 3.546 1.00 71.50 97 ARG A O 1
ATOM 755 N N . GLY A 1 98 ? 14.480 -1.823 3.534 1.00 61.50 98 GLY A N 1
ATOM 756 C CA . GLY A 1 98 ? 15.217 -1.601 2.298 1.00 61.50 98 GLY A CA 1
ATOM 757 C C . GLY A 1 98 ? 15.674 -0.144 2.234 1.00 61.50 98 GLY A C 1
ATOM 758 O O . GLY A 1 98 ? 15.116 0.719 2.913 1.00 61.50 98 GLY A O 1
ATOM 759 N N . TYR A 1 99 ? 16.720 0.137 1.460 1.00 45.34 99 TYR A N 1
ATOM 760 C CA . TYR A 1 99 ? 17.243 1.495 1.325 1.00 45.34 99 TYR A CA 1
ATOM 761 C C . TYR A 1 99 ? 16.279 2.343 0.486 1.00 45.34 99 TYR A C 1
ATOM 763 O O . TYR A 1 99 ? 16.234 2.209 -0.737 1.00 45.34 99 TYR A O 1
ATOM 771 N N . LEU A 1 100 ? 15.520 3.234 1.130 1.00 49.19 100 LEU A N 1
ATOM 772 C CA . LEU A 1 100 ? 14.908 4.368 0.440 1.00 49.19 100 LEU A CA 1
ATOM 773 C C . LEU A 1 100 ? 16.052 5.307 0.045 1.00 49.19 100 LEU A C 1
ATOM 775 O O . LEU A 1 100 ? 16.540 6.070 0.875 1.00 49.19 100 LEU A O 1
ATOM 779 N N . LYS A 1 101 ? 16.540 5.203 -1.194 1.00 38.78 101 LYS A N 1
ATOM 780 C CA . LYS A 1 101 ? 17.412 6.242 -1.746 1.00 38.78 101 LYS A CA 1
ATOM 781 C C . LYS A 1 101 ? 16.534 7.464 -2.020 1.00 38.78 101 LYS A C 1
ATOM 783 O O . LYS A 1 101 ? 15.598 7.363 -2.815 1.00 38.78 101 LYS A O 1
ATOM 788 N N . GLY A 1 102 ? 16.780 8.529 -1.256 1.00 41.69 102 GLY A N 1
ATOM 789 C CA . GLY A 1 102 ? 16.274 9.872 -1.538 1.00 41.69 102 GLY A CA 1
ATOM 790 C C . GLY A 1 102 ? 16.945 10.469 -2.763 1.00 41.69 102 GLY A C 1
ATOM 791 O O . GLY A 1 102 ? 18.024 9.957 -3.147 1.00 41.69 102 GLY A O 1
#

Nearest PDB structures (foldseek):
  7ji4-assembly1_A  TM=8.700E-01  e=3.107E-08  Staphylococcus aureus subsp. aureus MRSA252
  5ahw-assembly3_E  TM=7.468E-01  e=1.579E-04  Mycolicibacterium smegmatis MC2 155
  5ahw-assembly1_B  TM=7.163E-01  e=2.691E-04  Mycolicibacterium smegmatis MC2 155
  5ahw-assembly2_D  TM=7.410E-01  e=4.292E-04  Mycolicibacterium smegmatis MC2 155
  3loq-assembly1_A  TM=6.502E-01  e=1.021E-03  Archaeoglobus fulgidus

Solvent-accessible surface area (backbone atoms only — not comparable to full-atom values): 6026 Å² total; per-residue (Å²): 132,84,74,78,82,70,63,50,27,38,38,34,56,58,51,58,50,79,66,37,56,56,49,53,51,53,50,48,56,51,21,61,79,63,66,27,46,55,31,34,38,35,78,31,79,50,94,63,80,75,94,42,70,51,32,53,51,41,51,51,52,37,46,77,68,66,26,56,75,45,81,45,76,50,82,61,59,62,60,56,50,51,54,49,32,63,77,67,58,47,72,42,83,43,67,69,97,67,87,81,79,122

Foldseek 3Di:
DPDPPAAAEEEEEADLDPCSLVLLVVSLVVCVVRVHHYAYEYEAQDPDDPPRVSRVVSVVSNVVSVHHYDYHYHDPPVVVVVVVCVVVVHPYYTYDPDDPDD